Protein AF-A0A3G9IGL2-F1 (afdb_monomer_lite)

Secondary structure (DSSP, 8-state):
--HHHHHHHHHHHHHHHHHHTSPPPTT--HHHHHHHHHHHHHHHHHHHHH-PPPS----HHHHHHHHHHHHHHHHHHHHHHHTTT-S-HHHHHHHHHHHHHHHHHHHHHHHHHHHHHHHHHHH-

pLDDT: mean 89.74, std 9.44, range [52.22, 97.81]

Sequence (124 aa):
MDPTREIVALTAALRALEAAIAPPRPGSSLGNWRWSVRQRLGGVREAVVNGAPAGSSDTPSAHTALRERGALLTRASDLADGVLDRADIEDVRTDLRRLMADASRYVRLLQDVAAESRAATAAG

Organism: NCBI:txid1804624

Structure (mmCIF, N/CA/C/O backbone):
data_AF-A0A3G9IGL2-F1
#
_entry.id   AF-A0A3G9IGL2-F1
#
loop_
_atom_site.group_PDB
_atom_site.id
_atom_site.type_symbol
_atom_site.label_atom_id
_atom_site.label_alt_id
_atom_site.label_comp_id
_atom_site.label_asym_id
_atom_site.label_entity_id
_atom_site.label_seq_id
_atom_site.pdbx_PDB_ins_code
_atom_site.Cartn_x
_atom_site.Cartn_y
_atom_site.Cartn_z
_atom_site.occupancy
_atom_site.B_iso_or_equiv
_atom_site.auth_seq_id
_atom_site.auth_comp_id
_atom_site.auth_asym_id
_atom_site.auth_atom_id
_atom_site.pdbx_PDB_model_num
ATOM 1 N N . MET A 1 1 ? 4.501 5.197 -20.258 1.00 60.12 1 MET A N 1
ATOM 2 C CA . MET A 1 1 ? 4.353 5.713 -18.880 1.00 60.12 1 MET A CA 1
ATOM 3 C C . MET A 1 1 ? 5.755 5.890 -18.305 1.00 60.12 1 MET A C 1
ATOM 5 O O . MET A 1 1 ? 6.640 5.179 -18.766 1.00 60.12 1 MET A O 1
ATOM 9 N N . ASP A 1 2 ? 5.993 6.873 -17.431 1.00 71.94 2 ASP A N 1
ATOM 10 C CA . ASP A 1 2 ? 7.333 7.162 -16.884 1.00 71.94 2 ASP A CA 1
ATOM 11 C C . ASP A 1 2 ? 7.528 6.425 -15.542 1.00 71.94 2 ASP A C 1
ATOM 13 O O . ASP A 1 2 ? 6.882 6.810 -14.560 1.00 71.94 2 ASP A O 1
ATOM 17 N N . PRO A 1 3 ? 8.425 5.419 -15.464 1.00 74.88 3 PRO A N 1
ATOM 18 C CA . PRO A 1 3 ? 8.654 4.642 -14.242 1.00 74.88 3 PRO A CA 1
ATOM 19 C C . PRO A 1 3 ? 9.120 5.513 -13.066 1.00 74.88 3 PRO A C 1
ATOM 21 O O . PRO A 1 3 ? 8.874 5.190 -11.904 1.00 74.88 3 PRO A O 1
ATOM 24 N N . THR A 1 4 ? 9.733 6.667 -13.340 1.00 82.38 4 THR A N 1
ATOM 25 C CA . THR A 1 4 ? 10.148 7.626 -12.309 1.00 82.38 4 THR A CA 1
ATOM 26 C C . THR A 1 4 ? 8.940 8.208 -11.578 1.00 82.38 4 THR A C 1
ATOM 28 O O . THR A 1 4 ? 8.931 8.291 -10.349 1.00 82.38 4 THR A O 1
ATOM 31 N N . ARG A 1 5 ? 7.884 8.572 -12.318 1.00 86.00 5 ARG A N 1
ATOM 32 C CA . ARG A 1 5 ? 6.647 9.125 -11.748 1.00 86.00 5 ARG A CA 1
ATOM 33 C C . ARG A 1 5 ? 5.937 8.108 -10.855 1.00 86.00 5 ARG A C 1
ATOM 35 O O . ARG A 1 5 ? 5.418 8.472 -9.801 1.00 86.00 5 ARG A O 1
ATOM 42 N N . GLU A 1 6 ? 5.935 6.848 -11.266 1.00 86.12 6 GLU A N 1
ATOM 43 C CA . GLU A 1 6 ? 5.312 5.738 -10.542 1.00 86.12 6 GLU A CA 1
ATOM 44 C C . GLU A 1 6 ? 6.027 5.449 -9.218 1.00 86.12 6 GLU A C 1
ATOM 46 O O . GLU A 1 6 ? 5.390 5.378 -8.164 1.00 86.12 6 GLU A O 1
ATOM 51 N N . ILE A 1 7 ? 7.362 5.384 -9.249 1.00 91.12 7 ILE A N 1
ATOM 52 C CA . ILE A 1 7 ? 8.201 5.223 -8.055 1.00 91.12 7 ILE A CA 1
ATOM 53 C C . ILE A 1 7 ? 7.966 6.369 -7.064 1.00 91.12 7 ILE A C 1
ATOM 55 O O . ILE A 1 7 ? 7.813 6.128 -5.862 1.00 91.12 7 ILE A O 1
ATOM 59 N N . VAL A 1 8 ? 7.908 7.614 -7.549 1.00 93.50 8 VAL A N 1
ATOM 60 C CA . VAL A 1 8 ? 7.647 8.792 -6.707 1.00 93.50 8 VAL A CA 1
ATOM 61 C C . VAL A 1 8 ? 6.267 8.702 -6.053 1.00 93.50 8 VAL A C 1
ATOM 63 O O . VAL A 1 8 ? 6.154 8.917 -4.844 1.00 93.50 8 VAL A O 1
ATOM 66 N N . ALA A 1 9 ? 5.233 8.341 -6.817 1.00 93.38 9 ALA A N 1
ATOM 67 C CA . ALA A 1 9 ? 3.871 8.215 -6.306 1.00 93.38 9 ALA A CA 1
ATOM 68 C C . ALA A 1 9 ? 3.756 7.128 -5.226 1.00 93.38 9 ALA A C 1
ATOM 70 O O . ALA A 1 9 ? 3.217 7.387 -4.148 1.00 93.38 9 ALA A O 1
ATOM 71 N N . LEU A 1 10 ? 4.316 5.938 -5.468 1.00 94.75 10 LEU A N 1
ATOM 72 C CA . LEU A 1 10 ? 4.290 4.849 -4.491 1.00 94.75 10 LEU A CA 1
ATOM 73 C C . LEU A 1 10 ? 5.096 5.198 -3.236 1.00 94.75 10 LEU A C 1
ATOM 75 O O . LEU A 1 10 ? 4.620 4.993 -2.122 1.00 94.75 10 LEU A O 1
ATOM 79 N N . THR A 1 11 ? 6.271 5.808 -3.390 1.00 95.94 11 THR A N 1
ATOM 80 C CA . THR A 1 11 ? 7.086 6.256 -2.250 1.00 95.94 11 THR A CA 1
ATOM 81 C C . THR A 1 11 ? 6.339 7.284 -1.394 1.00 95.94 11 THR A C 1
ATOM 83 O O . THR A 1 11 ? 6.361 7.204 -0.164 1.00 95.94 11 THR A O 1
ATOM 86 N N . ALA A 1 12 ? 5.636 8.233 -2.019 1.00 96.56 12 ALA A N 1
ATOM 87 C CA . ALA A 1 12 ? 4.819 9.210 -1.305 1.00 96.56 12 ALA A CA 1
ATOM 88 C C . ALA A 1 12 ? 3.647 8.545 -0.562 1.00 96.56 12 ALA A C 1
ATOM 90 O O . ALA A 1 12 ? 3.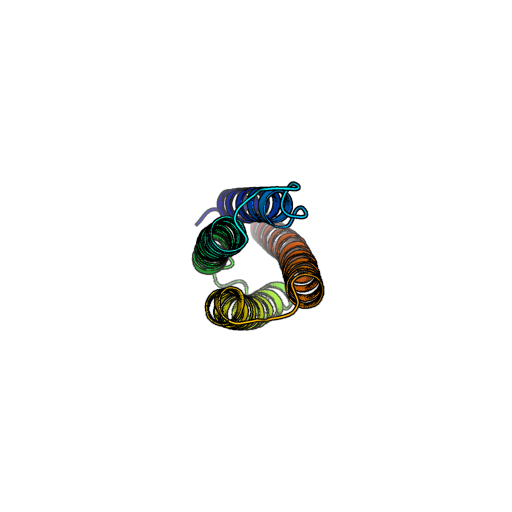39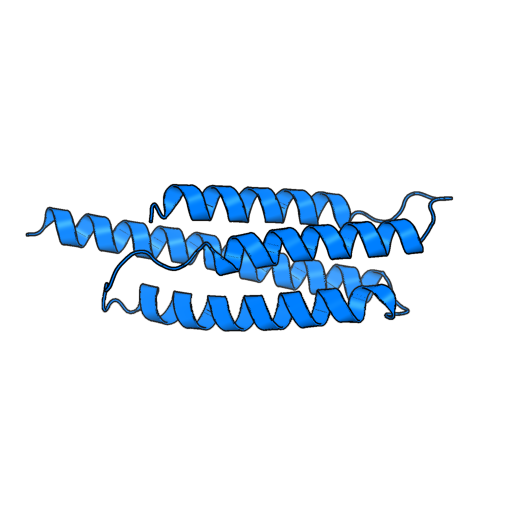8 8.864 0.604 1.00 96.56 12 ALA A O 1
ATOM 91 N N . ALA A 1 13 ? 2.967 7.587 -1.198 1.00 97.00 13 ALA A N 1
ATOM 92 C CA . ALA A 1 13 ? 1.885 6.830 -0.575 1.00 97.00 13 ALA A CA 1
ATOM 93 C C . ALA A 1 13 ? 2.371 6.008 0.632 1.00 97.00 13 ALA A C 1
ATOM 95 O O . ALA A 1 13 ? 1.712 6.002 1.672 1.00 97.00 13 ALA A O 1
ATOM 96 N N . LEU A 1 14 ? 3.551 5.383 0.538 1.00 97.25 14 LEU A N 1
ATOM 97 C CA . LEU A 1 14 ? 4.152 4.625 1.639 1.00 97.25 14 LEU A CA 1
ATOM 98 C C . LEU A 1 14 ? 4.508 5.511 2.832 1.00 97.25 14 LEU A C 1
ATOM 100 O O . LEU A 1 14 ? 4.184 5.152 3.960 1.00 97.25 14 LEU A O 1
ATOM 104 N N . ARG A 1 15 ? 5.085 6.697 2.601 1.00 97.19 15 ARG A N 1
ATOM 105 C CA . ARG A 1 15 ? 5.340 7.678 3.675 1.00 97.19 15 ARG A CA 1
ATOM 106 C C . ARG A 1 15 ? 4.048 8.148 4.342 1.00 97.19 15 ARG A C 1
ATOM 108 O O . ARG A 1 15 ? 3.992 8.322 5.556 1.00 97.19 15 ARG A O 1
ATOM 115 N N . ALA A 1 16 ? 2.991 8.347 3.557 1.00 97.00 16 ALA A N 1
ATOM 116 C CA . ALA A 1 16 ? 1.694 8.735 4.096 1.00 97.00 16 ALA A CA 1
ATOM 117 C C . ALA A 1 16 ? 1.049 7.610 4.927 1.00 97.00 16 ALA A C 1
ATOM 119 O O . ALA A 1 16 ? 0.422 7.894 5.949 1.00 97.00 16 ALA A O 1
ATOM 120 N N . LEU A 1 17 ? 1.214 6.348 4.512 1.00 97.25 17 LEU A N 1
ATOM 121 C CA . LEU A 1 17 ? 0.785 5.187 5.289 1.00 97.25 17 LEU A CA 1
ATOM 122 C C . LEU A 1 17 ? 1.601 5.052 6.580 1.00 97.25 17 LEU A C 1
ATOM 124 O O . LEU A 1 17 ? 1.007 4.892 7.640 1.00 97.25 17 LEU A O 1
ATOM 128 N N . GLU A 1 18 ? 2.924 5.203 6.516 1.00 96.69 18 GLU A N 1
ATOM 129 C CA . GLU A 1 18 ? 3.815 5.184 7.684 1.00 96.69 18 GLU A CA 1
ATOM 130 C C . GLU A 1 18 ? 3.351 6.156 8.775 1.00 96.69 18 GLU A C 1
ATOM 132 O O . GLU A 1 18 ? 3.196 5.781 9.938 1.00 96.69 18 GLU A O 1
ATOM 137 N N . ALA A 1 19 ? 3.043 7.394 8.382 1.00 94.56 19 ALA A N 1
ATOM 138 C CA . ALA A 1 19 ? 2.533 8.407 9.297 1.00 94.56 19 ALA A CA 1
ATOM 139 C C . ALA A 1 19 ? 1.170 8.024 9.904 1.00 94.56 19 ALA A C 1
ATOM 141 O O . ALA A 1 19 ? 0.902 8.332 11.066 1.00 94.56 19 ALA A O 1
ATOM 142 N N . ALA A 1 20 ? 0.306 7.346 9.142 1.00 94.25 20 ALA A N 1
ATOM 143 C CA . ALA A 1 20 ? -1.019 6.938 9.603 1.00 94.25 20 ALA A CA 1
ATOM 144 C C . ALA A 1 20 ? -0.993 5.727 10.548 1.00 94.25 20 ALA A C 1
ATOM 146 O O . ALA A 1 20 ? -1.857 5.629 11.416 1.00 94.25 20 ALA A O 1
ATOM 147 N N . ILE A 1 21 ? -0.010 4.828 10.423 1.00 94.88 21 ILE A N 1
ATOM 148 C CA . ILE A 1 21 ? 0.109 3.640 11.292 1.00 94.88 21 ILE A CA 1
ATOM 149 C C . ILE A 1 21 ? 0.805 3.918 12.629 1.00 94.88 21 ILE A C 1
ATOM 151 O O . ILE A 1 21 ? 1.008 2.998 13.434 1.00 94.88 21 ILE A O 1
ATOM 155 N N . ALA A 1 22 ? 1.185 5.172 12.886 1.00 91.75 22 ALA A N 1
ATOM 156 C CA . ALA A 1 22 ? 1.583 5.605 14.216 1.00 91.75 22 ALA A CA 1
ATOM 157 C C . ALA A 1 22 ? 0.482 5.239 15.235 1.00 91.75 22 ALA A C 1
ATOM 159 O O . ALA A 1 22 ? -0.701 5.241 14.877 1.00 91.75 22 ALA A O 1
ATOM 160 N N . PRO A 1 23 ? 0.842 4.895 16.488 1.00 85.19 23 PRO A N 1
ATOM 161 C CA . PRO A 1 23 ? -0.156 4.569 17.498 1.00 85.19 23 PRO A CA 1
ATOM 162 C C . PRO A 1 23 ? -1.155 5.727 17.650 1.00 85.19 23 PRO A C 1
ATOM 164 O O . PRO A 1 23 ? -0.727 6.890 17.645 1.00 85.19 23 PRO A O 1
ATOM 167 N N . PRO A 1 24 ? -2.463 5.450 17.805 1.00 85.38 24 PRO A N 1
ATOM 168 C CA . PRO A 1 24 ? -3.427 6.497 18.105 1.00 85.38 24 PRO A CA 1
ATOM 169 C C . PRO A 1 24 ? -3.021 7.215 19.396 1.00 85.38 24 PRO A C 1
ATOM 171 O O . PRO A 1 24 ? -2.616 6.590 20.378 1.00 85.38 24 PRO A O 1
ATOM 174 N N . ARG A 1 25 ? -3.112 8.550 19.398 1.00 85.12 25 ARG A N 1
ATOM 175 C CA . ARG A 1 25 ? -2.808 9.346 20.594 1.00 85.12 25 ARG A CA 1
ATOM 176 C C . ARG A 1 25 ? -3.791 8.991 21.717 1.00 85.12 25 ARG A C 1
ATOM 178 O O . ARG A 1 25 ? -4.961 8.725 21.416 1.00 85.12 25 ARG A O 1
ATOM 185 N N . PRO A 1 26 ? -3.375 9.049 22.993 1.00 85.38 26 PRO A N 1
ATOM 186 C CA . PRO A 1 26 ? -4.303 8.913 24.111 1.00 85.38 26 PRO A CA 1
ATOM 187 C C . PRO A 1 26 ? -5.501 9.859 23.949 1.00 85.38 26 PRO A C 1
ATOM 189 O O . PRO A 1 26 ? -5.327 11.030 23.614 1.00 85.38 26 PRO A O 1
ATOM 192 N N . GLY A 1 27 ? -6.717 9.337 24.125 1.00 83.38 27 GLY A N 1
ATOM 193 C CA . GLY A 1 27 ? -7.961 10.101 23.963 1.00 83.38 27 GLY A CA 1
ATOM 194 C C . GLY A 1 27 ? -8.456 10.282 22.520 1.00 83.38 27 GLY A C 1
ATOM 195 O O . GLY A 1 27 ? -9.513 10.874 22.321 1.00 83.38 27 GLY A O 1
ATOM 196 N N . SER A 1 28 ? -7.747 9.773 21.506 1.00 85.31 28 SER A N 1
ATOM 197 C CA . SER A 1 28 ? -8.242 9.782 20.121 1.00 85.31 28 SER A CA 1
ATOM 198 C C . SER A 1 28 ? -9.174 8.600 19.827 1.00 85.31 28 SER A C 1
ATOM 200 O O . SER A 1 28 ? -9.000 7.503 20.355 1.00 85.31 28 SER A O 1
ATOM 202 N N . SER A 1 29 ? -10.177 8.822 18.968 1.00 89.69 29 SER A N 1
ATOM 203 C CA . SER A 1 29 ? -11.100 7.763 18.542 1.00 89.69 29 SER A CA 1
ATOM 204 C C . SER A 1 29 ? -10.376 6.721 17.691 1.00 89.69 29 SER A C 1
ATOM 206 O O . SER A 1 29 ? -9.819 7.039 16.635 1.00 89.69 29 SER A O 1
ATOM 208 N N . LEU A 1 30 ? -10.458 5.458 18.110 1.00 90.62 30 LEU A N 1
ATOM 209 C CA . LEU A 1 30 ? -9.914 4.331 17.358 1.00 90.62 30 LEU A CA 1
ATOM 210 C C . LEU A 1 30 ? -10.550 4.200 15.964 1.00 90.62 30 LEU A C 1
ATOM 212 O O . LEU A 1 30 ? -9.867 3.855 15.002 1.00 90.62 30 LEU A O 1
ATOM 216 N N . GLY A 1 31 ? -11.836 4.538 15.831 1.00 92.62 31 GLY A N 1
ATOM 217 C CA . GLY A 1 31 ? -12.525 4.553 14.538 1.00 92.62 31 GLY A CA 1
ATOM 218 C C . GLY A 1 31 ? -11.897 5.543 13.553 1.00 92.62 31 GLY A C 1
ATOM 219 O O . GLY A 1 31 ? -11.686 5.203 12.390 1.00 92.62 31 GLY A O 1
ATOM 220 N N . ASN A 1 32 ? -11.496 6.727 14.030 1.00 92.50 32 ASN A N 1
ATOM 221 C CA . ASN A 1 32 ? -10.827 7.729 13.193 1.00 92.50 32 ASN A CA 1
ATOM 222 C C . ASN A 1 32 ? -9.449 7.244 12.727 1.00 92.50 32 ASN A C 1
ATOM 224 O O . ASN A 1 32 ? -9.072 7.466 11.576 1.00 92.50 32 ASN A O 1
ATOM 228 N N . TRP A 1 33 ? -8.707 6.560 13.605 1.00 94.25 33 TRP A N 1
ATOM 229 C CA . TRP A 1 33 ? -7.426 5.950 13.247 1.00 94.25 33 TRP A CA 1
ATOM 230 C C . TRP A 1 33 ? -7.601 4.878 12.163 1.00 94.25 33 TRP A C 1
ATOM 232 O O . TRP A 1 33 ? -6.956 4.961 11.117 1.00 94.25 33 TRP A O 1
ATOM 242 N N . ARG A 1 34 ? -8.536 3.936 12.353 1.00 95.56 34 ARG A N 1
ATOM 243 C CA . ARG A 1 34 ? -8.823 2.868 11.376 1.00 95.56 34 ARG A CA 1
ATOM 244 C C . ARG A 1 34 ? -9.248 3.429 10.019 1.00 95.56 34 ARG A C 1
ATOM 246 O O . ARG A 1 34 ? -8.767 2.975 8.982 1.00 95.56 34 ARG A O 1
ATOM 253 N N . TRP A 1 35 ? -10.096 4.457 10.020 1.00 94.94 35 TRP A N 1
ATOM 254 C CA . TRP A 1 35 ? -10.511 5.134 8.795 1.00 94.94 35 TRP A CA 1
ATOM 255 C C . TRP A 1 35 ? -9.338 5.805 8.071 1.00 94.94 35 TRP A C 1
ATOM 257 O O . TRP A 1 35 ? -9.181 5.632 6.864 1.00 94.94 35 TRP A O 1
ATOM 267 N N . SER A 1 36 ? -8.477 6.517 8.804 1.00 95.44 36 SER A N 1
ATOM 268 C CA . SER A 1 36 ? -7.269 7.137 8.245 1.00 95.44 36 SER A CA 1
ATOM 269 C C . SER A 1 36 ? -6.360 6.098 7.580 1.00 95.44 36 SER A C 1
ATOM 271 O O . SER A 1 36 ? -5.946 6.280 6.434 1.00 95.44 36 SER A O 1
ATOM 273 N N . VAL A 1 37 ? -6.113 4.967 8.250 1.00 96.62 37 VAL A N 1
ATOM 274 C CA . VAL A 1 37 ? -5.331 3.854 7.690 1.00 96.62 37 VAL A CA 1
ATOM 275 C C . VAL A 1 37 ? -5.975 3.304 6.413 1.00 96.62 37 VAL A C 1
ATOM 277 O O . VAL A 1 37 ? -5.279 3.158 5.408 1.00 96.62 37 VAL A O 1
ATOM 280 N N . ARG A 1 38 ? -7.298 3.070 6.402 1.00 97.00 38 ARG A N 1
ATOM 281 C CA . ARG A 1 38 ? -8.028 2.600 5.207 1.00 97.00 38 ARG A CA 1
ATOM 282 C C . ARG A 1 38 ? -7.860 3.552 4.020 1.00 97.00 38 ARG A C 1
ATOM 284 O O . ARG A 1 38 ? -7.599 3.103 2.907 1.00 97.00 38 ARG A O 1
ATOM 291 N N . GLN A 1 39 ? -7.948 4.862 4.249 1.00 96.75 39 GLN A N 1
ATOM 292 C CA . GLN A 1 39 ? -7.740 5.869 3.201 1.00 96.75 39 GLN A CA 1
ATOM 293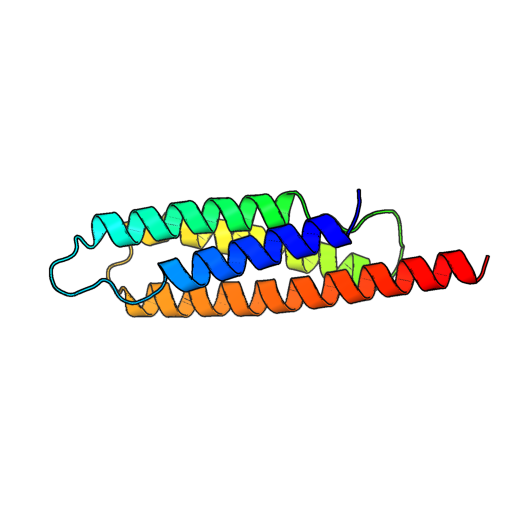 C C . GLN A 1 39 ? -6.310 5.828 2.640 1.00 96.75 39 GLN A C 1
ATOM 295 O O . GLN A 1 39 ? -6.112 5.892 1.426 1.00 96.75 39 GLN A O 1
ATOM 300 N N . ARG A 1 40 ? -5.296 5.662 3.501 1.00 97.62 40 ARG A N 1
ATOM 301 C CA . ARG A 1 40 ? -3.899 5.540 3.048 1.00 97.62 40 ARG A CA 1
ATOM 302 C C . ARG A 1 40 ? -3.631 4.246 2.288 1.00 97.62 40 ARG A C 1
ATOM 304 O O . ARG A 1 40 ? -2.904 4.287 1.300 1.00 97.62 40 ARG A O 1
ATOM 311 N N . LEU A 1 41 ? -4.251 3.133 2.680 1.00 97.38 41 LEU A N 1
ATOM 312 C CA . LEU A 1 41 ? -4.209 1.889 1.905 1.00 97.38 41 LEU A CA 1
ATOM 313 C C . LEU A 1 41 ? -4.810 2.061 0.505 1.00 97.38 41 LEU A C 1
ATOM 315 O O . LEU A 1 41 ? -4.242 1.547 -0.457 1.00 97.38 41 LEU A O 1
ATOM 319 N N . GLY A 1 42 ? -5.893 2.835 0.372 1.00 96.00 42 GLY A N 1
ATOM 320 C CA . GLY A 1 42 ? -6.450 3.217 -0.929 1.00 96.00 42 GLY A CA 1
ATOM 321 C C . GLY A 1 42 ? -5.427 3.933 -1.816 1.00 96.00 42 GLY A C 1
ATOM 322 O O . GLY A 1 42 ? -5.230 3.538 -2.963 1.00 96.00 42 GLY A O 1
ATOM 323 N N . GLY A 1 43 ? -4.704 4.910 -1.259 1.00 95.69 43 GLY A N 1
ATOM 324 C CA . GLY A 1 43 ? -3.636 5.618 -1.976 1.00 95.69 43 GLY A CA 1
ATOM 325 C C . GLY A 1 43 ? -2.449 4.724 -2.359 1.00 95.69 43 GLY A C 1
ATOM 326 O O . GLY A 1 43 ? -1.914 4.849 -3.459 1.00 95.69 43 GLY A O 1
ATOM 327 N N . VAL A 1 44 ? -2.055 3.779 -1.495 1.00 96.56 44 VAL A N 1
ATOM 328 C CA . VAL A 1 44 ? -1.029 2.774 -1.837 1.00 96.56 44 VAL A CA 1
ATOM 329 C C . VAL A 1 44 ? -1.513 1.886 -2.981 1.00 96.56 44 VAL A C 1
ATOM 331 O O . VAL A 1 44 ? -0.786 1.702 -3.954 1.00 96.56 44 VAL A O 1
ATOM 334 N N . ARG A 1 45 ? -2.748 1.373 -2.908 1.00 96.06 45 ARG A N 1
ATOM 335 C CA . ARG A 1 45 ? -3.338 0.550 -3.971 1.00 96.06 45 ARG A CA 1
ATOM 336 C C . ARG A 1 45 ? -3.367 1.300 -5.300 1.00 96.06 45 ARG A C 1
ATOM 338 O O . ARG A 1 45 ? -2.957 0.733 -6.305 1.00 96.06 45 ARG A O 1
ATOM 345 N N . GLU A 1 46 ? -3.810 2.552 -5.313 1.00 94.56 46 GLU A N 1
ATOM 346 C CA . GLU A 1 46 ? -3.833 3.382 -6.522 1.00 94.56 46 GLU A CA 1
ATOM 347 C C . GLU A 1 46 ? -2.431 3.552 -7.125 1.00 94.56 46 GLU A C 1
ATOM 349 O O . GLU A 1 46 ? -2.239 3.336 -8.322 1.00 94.56 46 GLU A O 1
ATOM 354 N N . ALA A 1 47 ? -1.427 3.851 -6.296 1.00 93.88 47 ALA A N 1
ATOM 355 C CA . ALA A 1 47 ? -0.046 3.973 -6.753 1.00 93.88 47 ALA A CA 1
ATOM 356 C C . ALA A 1 47 ? 0.505 2.654 -7.328 1.00 93.88 47 ALA A C 1
ATOM 358 O O . ALA A 1 47 ? 1.171 2.672 -8.359 1.00 93.88 47 ALA A O 1
ATOM 359 N N . VAL A 1 48 ? 0.190 1.504 -6.718 1.00 93.25 48 VAL A N 1
ATOM 360 C CA . VAL A 1 48 ? 0.581 0.176 -7.232 1.00 93.25 48 VAL A CA 1
ATOM 361 C C . VAL A 1 48 ? -0.160 -0.168 -8.531 1.00 93.25 48 VAL A C 1
ATOM 363 O O . VAL A 1 48 ? 0.430 -0.742 -9.449 1.00 93.25 48 VAL A O 1
ATOM 366 N N . VAL A 1 49 ? -1.446 0.185 -8.646 1.00 91.31 49 VAL A N 1
ATOM 367 C CA . VAL A 1 49 ? -2.222 -0.024 -9.878 1.00 91.31 49 VAL A CA 1
ATOM 368 C C . VAL A 1 49 ? -1.599 0.754 -11.033 1.00 91.31 49 VAL A C 1
ATOM 370 O O . VAL A 1 49 ? -1.401 0.180 -12.104 1.00 91.31 49 VAL A O 1
ATOM 373 N N . ASN A 1 50 ? -1.258 2.017 -10.794 1.00 87.00 50 ASN A N 1
ATOM 374 C CA . ASN A 1 50 ? -0.695 2.903 -11.806 1.00 87.00 50 ASN A CA 1
ATOM 375 C C . ASN A 1 50 ? 0.792 2.629 -12.081 1.00 87.00 50 ASN A C 1
ATOM 377 O O . ASN A 1 50 ? 1.268 2.958 -13.159 1.00 87.00 50 ASN A O 1
ATOM 381 N N . GLY A 1 51 ? 1.510 2.005 -11.142 1.00 76.50 51 GLY A N 1
ATOM 382 C CA . GLY A 1 51 ? 2.936 1.686 -11.236 1.00 76.50 51 GLY A CA 1
ATOM 383 C C . GLY A 1 51 ? 3.284 0.463 -12.084 1.00 76.50 51 GLY A C 1
ATOM 384 O O . GLY A 1 51 ? 4.044 -0.392 -11.627 1.00 76.50 51 GLY A O 1
ATOM 385 N N . ALA A 1 52 ? 2.649 0.301 -13.247 1.00 66.75 52 ALA A N 1
ATOM 386 C CA . ALA A 1 52 ? 2.902 -0.839 -14.121 1.00 66.75 52 ALA A CA 1
ATOM 387 C C . ALA A 1 52 ? 4.265 -0.690 -14.823 1.00 66.75 52 ALA A C 1
ATOM 389 O O . ALA A 1 52 ? 4.503 0.355 -15.425 1.00 66.75 52 ALA A O 1
ATOM 390 N N . PRO A 1 53 ? 5.125 -1.732 -14.833 1.00 64.12 53 PRO A N 1
ATOM 391 C CA . PRO A 1 53 ? 6.417 -1.655 -15.504 1.00 64.12 53 PRO A CA 1
ATOM 392 C C . PRO A 1 53 ? 6.216 -1.233 -16.962 1.00 64.12 53 PRO A C 1
ATOM 394 O O . PRO A 1 53 ? 5.483 -1.867 -17.726 1.00 64.12 53 PRO A O 1
ATOM 397 N N . ALA A 1 54 ? 6.809 -0.097 -17.318 1.00 56.94 54 ALA A N 1
ATOM 398 C CA . ALA A 1 54 ? 6.681 0.473 -18.643 1.00 56.94 54 ALA A CA 1
ATOM 399 C C . ALA A 1 54 ? 7.321 -0.455 -19.684 1.00 56.94 54 ALA A C 1
ATOM 401 O O . ALA A 1 54 ? 8.532 -0.655 -19.681 1.00 56.94 54 ALA A O 1
ATOM 402 N N . GLY A 1 55 ? 6.509 -0.925 -20.629 1.00 55.78 55 GLY A N 1
ATOM 403 C CA . GLY A 1 55 ? 6.988 -1.513 -21.876 1.00 55.78 55 GLY A CA 1
ATOM 404 C C . GLY A 1 55 ? 7.272 -3.009 -21.806 1.00 55.78 55 GLY A C 1
ATOM 405 O O . GLY A 1 55 ? 7.538 -3.585 -20.759 1.00 55.78 55 GLY A O 1
ATOM 406 N N . SER A 1 56 ? 7.182 -3.628 -22.977 1.00 52.22 56 SER A N 1
ATOM 407 C CA . SER A 1 56 ? 7.376 -5.042 -23.296 1.00 52.22 56 SER A CA 1
ATOM 408 C C . SER A 1 56 ? 8.813 -5.538 -23.079 1.00 52.22 56 SER A C 1
ATOM 410 O O . SER A 1 56 ? 9.383 -6.176 -23.965 1.00 52.22 56 SER A O 1
ATOM 412 N N . SER A 1 57 ? 9.455 -5.194 -21.961 1.00 59.03 57 SER A N 1
ATOM 413 C CA . SER A 1 57 ? 10.773 -5.730 -21.650 1.00 59.03 57 SER A CA 1
ATOM 414 C C . SER A 1 57 ? 10.584 -7.170 -21.183 1.00 59.03 57 SER A C 1
ATOM 416 O O . SER A 1 57 ? 10.093 -7.408 -20.079 1.00 59.03 57 SER A O 1
ATOM 418 N N . ASP A 1 58 ? 10.977 -8.129 -22.013 1.00 74.56 58 ASP A N 1
ATOM 419 C CA . ASP A 1 58 ? 10.929 -9.567 -21.716 1.00 74.56 58 ASP A CA 1
ATOM 420 C C . ASP A 1 58 ? 12.032 -9.976 -20.711 1.00 74.56 58 ASP A C 1
ATOM 422 O O . ASP A 1 58 ? 12.675 -11.018 -20.820 1.00 74.56 58 ASP A O 1
ATOM 426 N N . THR A 1 59 ? 12.310 -9.112 -19.728 1.00 81.81 59 THR A N 1
ATOM 427 C CA . THR A 1 59 ? 13.375 -9.306 -18.746 1.00 81.81 59 THR A CA 1
ATOM 428 C C . THR A 1 59 ? 12.851 -10.046 -17.514 1.00 81.81 59 THR A C 1
ATOM 430 O O . THR A 1 59 ? 11.674 -9.912 -17.148 1.00 81.81 59 THR A O 1
ATOM 433 N N . PRO A 1 60 ? 13.700 -10.822 -16.818 1.00 85.00 60 PRO A N 1
ATOM 434 C CA . PRO A 1 60 ? 13.312 -11.499 -15.579 1.00 85.00 60 PRO A CA 1
ATOM 435 C C . PRO A 1 60 ? 12.770 -10.546 -14.497 1.00 85.00 60 PRO A C 1
ATOM 437 O O . PRO A 1 60 ? 11.835 -10.895 -13.766 1.00 85.00 60 PRO A O 1
ATOM 440 N N . SER A 1 61 ? 13.312 -9.328 -14.416 1.00 87.19 61 SER A N 1
ATOM 441 C CA . SER A 1 61 ? 12.900 -8.312 -13.441 1.00 87.19 61 SER A CA 1
ATOM 442 C C . SER A 1 61 ? 11.483 -7.803 -13.710 1.00 87.19 61 SER A C 1
ATOM 444 O O . SER A 1 61 ? 10.691 -7.677 -12.776 1.00 87.19 61 SER A O 1
ATOM 446 N N . ALA A 1 62 ? 11.104 -7.611 -14.979 1.00 86.31 62 ALA A N 1
ATOM 447 C CA . ALA A 1 62 ? 9.749 -7.195 -15.347 1.00 86.31 62 ALA A CA 1
ATOM 448 C C . ALA A 1 62 ? 8.697 -8.269 -15.015 1.00 86.31 62 ALA A C 1
ATOM 450 O O . ALA A 1 62 ? 7.633 -7.964 -14.466 1.00 86.31 62 ALA A O 1
ATOM 451 N N . HIS A 1 63 ? 9.018 -9.543 -15.255 1.00 88.25 63 HIS A N 1
ATOM 452 C CA . HIS A 1 63 ? 8.165 -10.672 -14.870 1.00 88.25 63 HIS A CA 1
ATOM 453 C C . HIS A 1 63 ? 7.979 -10.762 -13.351 1.00 88.25 63 HIS A C 1
ATOM 455 O O . HIS A 1 63 ? 6.866 -10.972 -12.857 1.00 88.25 63 HIS A O 1
ATOM 461 N N . THR A 1 64 ? 9.064 -10.572 -12.601 1.00 91.50 64 THR A N 1
ATOM 462 C CA . THR A 1 64 ? 9.021 -10.551 -11.135 1.00 91.50 64 THR A CA 1
ATOM 463 C C . THR A 1 64 ? 8.172 -9.381 -10.639 1.00 91.50 64 THR A C 1
ATOM 465 O O . THR A 1 64 ? 7.313 -9.578 -9.778 1.00 91.50 64 THR A O 1
ATOM 468 N N . ALA A 1 65 ? 8.312 -8.196 -11.243 1.00 90.12 65 ALA A N 1
ATOM 469 C CA . ALA A 1 65 ? 7.542 -7.009 -10.881 1.00 90.12 65 ALA A CA 1
ATOM 470 C C . ALA A 1 65 ? 6.034 -7.226 -11.071 1.00 90.12 65 ALA A C 1
ATOM 472 O O . ALA A 1 65 ? 5.245 -6.906 -10.184 1.00 90.12 65 ALA A O 1
ATOM 473 N N . LEU A 1 66 ? 5.613 -7.846 -12.177 1.00 89.75 66 LEU A N 1
ATOM 474 C CA . LEU A 1 66 ? 4.200 -8.165 -12.413 1.00 89.75 66 LEU A CA 1
ATOM 475 C C . LEU A 1 66 ? 3.620 -9.097 -11.339 1.00 89.75 66 LEU A C 1
ATOM 477 O O . LEU A 1 66 ? 2.499 -8.878 -10.866 1.00 89.75 66 LEU A O 1
ATOM 481 N N . ARG A 1 67 ? 4.384 -10.113 -10.921 1.00 92.25 67 ARG A N 1
ATOM 482 C CA . ARG A 1 67 ? 3.968 -11.034 -9.853 1.00 92.25 67 ARG A CA 1
ATOM 483 C C . ARG A 1 67 ? 3.888 -10.337 -8.498 1.00 92.25 67 ARG A C 1
ATOM 485 O O . ARG A 1 67 ? 2.885 -10.495 -7.800 1.00 92.25 67 ARG A O 1
ATOM 492 N N . GLU A 1 68 ? 4.909 -9.562 -8.134 1.00 93.50 68 GLU A N 1
ATOM 493 C CA . GLU A 1 68 ? 4.925 -8.808 -6.874 1.00 93.50 68 GLU A CA 1
ATOM 494 C C . GLU A 1 68 ? 3.788 -7.784 -6.815 1.00 93.50 68 GLU A C 1
ATOM 496 O O . GLU A 1 68 ? 3.105 -7.684 -5.796 1.00 93.50 68 GLU A O 1
ATOM 501 N N . ARG A 1 69 ? 3.501 -7.100 -7.929 1.00 94.19 69 ARG A N 1
ATOM 502 C CA . ARG A 1 69 ? 2.368 -6.177 -8.047 1.00 94.19 69 ARG A CA 1
ATOM 503 C C . ARG A 1 69 ? 1.044 -6.861 -7.712 1.00 94.19 69 ARG A C 1
ATOM 505 O O . ARG A 1 69 ? 0.260 -6.318 -6.939 1.00 94.19 69 ARG A O 1
ATOM 512 N N . GLY A 1 70 ? 0.790 -8.046 -8.269 1.00 95.00 70 GLY A N 1
ATOM 513 C CA . GLY A 1 70 ? -0.422 -8.816 -7.972 1.00 95.00 70 GLY A CA 1
ATOM 514 C C . GLY A 1 70 ? -0.548 -9.147 -6.483 1.00 95.00 70 GLY A C 1
ATOM 515 O O . GLY A 1 70 ? -1.579 -8.868 -5.874 1.00 95.00 70 GLY A O 1
ATOM 516 N N . ALA A 1 71 ? 0.528 -9.657 -5.878 1.00 95.81 71 ALA A N 1
ATOM 517 C CA . ALA A 1 71 ? 0.555 -9.989 -4.454 1.00 95.81 71 ALA A CA 1
ATOM 518 C C . ALA A 1 71 ? 0.322 -8.761 -3.553 1.00 95.81 71 ALA A C 1
ATOM 520 O O . ALA A 1 71 ? -0.425 -8.842 -2.576 1.00 95.81 71 ALA A O 1
ATOM 521 N N . LEU A 1 72 ? 0.919 -7.614 -3.898 1.00 96.81 72 LEU A N 1
ATOM 522 C CA . LEU A 1 72 ? 0.722 -6.354 -3.181 1.00 96.81 72 LEU A CA 1
ATOM 523 C C . LEU A 1 72 ? -0.719 -5.857 -3.271 1.00 96.81 72 LEU A C 1
ATOM 525 O O . LEU A 1 72 ? -1.275 -5.430 -2.261 1.00 96.81 72 LEU A O 1
ATOM 529 N N . LEU A 1 73 ? -1.336 -5.926 -4.453 1.00 96.94 73 LEU A N 1
ATOM 530 C CA . LEU A 1 73 ? -2.724 -5.503 -4.644 1.00 96.94 73 LEU A CA 1
ATOM 531 C C . LEU A 1 73 ? -3.695 -6.357 -3.829 1.00 96.94 73 LEU A C 1
ATOM 533 O O . LEU A 1 73 ? -4.584 -5.800 -3.183 1.00 96.94 73 LEU A O 1
ATOM 537 N N . THR A 1 74 ? -3.512 -7.679 -3.816 1.00 97.06 74 THR A N 1
ATOM 538 C CA . THR A 1 74 ? -4.308 -8.581 -2.973 1.00 97.06 74 THR A CA 1
ATOM 539 C C . THR A 1 74 ? -4.141 -8.221 -1.500 1.00 97.06 74 THR A C 1
ATOM 541 O O . THR A 1 74 ? -5.115 -7.856 -0.849 1.00 97.06 74 THR A O 1
ATOM 544 N N . ARG A 1 75 ? -2.899 -8.172 -0.998 1.00 96.81 75 ARG A N 1
ATOM 545 C CA . ARG A 1 75 ? -2.622 -7.892 0.420 1.00 96.81 75 ARG A CA 1
ATOM 546 C C . ARG A 1 75 ? -3.124 -6.518 0.872 1.00 96.81 75 ARG A C 1
ATOM 548 O O . ARG A 1 75 ? -3.652 -6.391 1.973 1.00 96.81 75 ARG A O 1
ATOM 555 N N . ALA A 1 76 ? -2.973 -5.486 0.041 1.00 96.44 76 ALA A N 1
ATOM 556 C CA . ALA A 1 76 ? -3.485 -4.152 0.345 1.00 96.44 76 ALA A CA 1
ATOM 557 C C . ALA A 1 76 ? -5.019 -4.128 0.431 1.00 96.44 76 ALA A C 1
ATOM 559 O O . ALA A 1 76 ? -5.564 -3.397 1.256 1.00 96.44 76 ALA A O 1
ATOM 560 N N . SER A 1 77 ? -5.706 -4.928 -0.390 1.00 95.19 77 SER A N 1
ATOM 561 C CA . SER A 1 77 ? -7.171 -5.036 -0.375 1.00 95.19 77 SER A CA 1
ATOM 562 C C . SER A 1 77 ? -7.657 -5.763 0.873 1.00 95.19 77 SER A C 1
ATOM 564 O O . SER A 1 77 ? -8.480 -5.218 1.601 1.00 95.19 77 SER A O 1
ATOM 566 N N . ASP A 1 78 ? -7.055 -6.914 1.182 1.00 95.94 78 ASP A N 1
ATOM 567 C CA . ASP A 1 78 ? -7.385 -7.701 2.375 1.00 95.94 78 ASP A CA 1
ATOM 568 C C . ASP A 1 78 ? -7.218 -6.868 3.656 1.00 95.94 78 ASP A C 1
ATOM 570 O O . ASP A 1 78 ? -8.065 -6.883 4.551 1.00 95.94 78 ASP A O 1
ATOM 574 N N . LEU A 1 79 ? -6.139 -6.080 3.736 1.00 96.50 79 LEU A N 1
ATOM 575 C CA . LEU A 1 79 ? -5.903 -5.178 4.862 1.00 96.50 79 LEU A CA 1
ATOM 576 C C . LEU A 1 79 ? -6.890 -4.009 4.896 1.00 96.50 79 LEU A C 1
ATOM 578 O O . LEU A 1 79 ? -7.326 -3.628 5.981 1.00 96.50 79 LEU A O 1
ATOM 582 N N . ALA A 1 80 ? -7.247 -3.436 3.744 1.00 94.00 80 ALA A N 1
ATOM 583 C CA . ALA A 1 80 ? -8.194 -2.325 3.685 1.00 94.00 80 ALA A CA 1
ATOM 584 C C . ALA A 1 80 ? -9.589 -2.750 4.149 1.00 94.00 80 ALA A C 1
ATOM 586 O O . ALA A 1 80 ? -10.257 -1.973 4.834 1.00 94.00 80 ALA A O 1
ATOM 587 N N . ASP A 1 81 ? -10.002 -3.972 3.819 1.00 93.25 81 ASP A N 1
ATOM 588 C CA . ASP A 1 81 ? -11.279 -4.536 4.243 1.00 93.25 81 ASP A CA 1
ATOM 589 C C . ASP A 1 81 ? -11.247 -4.978 5.709 1.00 93.25 81 ASP A C 1
ATOM 591 O O . ASP A 1 81 ? -12.163 -4.648 6.457 1.00 93.25 81 ASP A O 1
ATOM 595 N N . GLY A 1 82 ? -10.155 -5.592 6.174 1.00 94.19 82 GLY A N 1
ATOM 596 C CA . GLY A 1 82 ? -10.050 -6.074 7.554 1.00 94.19 82 GLY A CA 1
ATOM 597 C C . GLY A 1 82 ? -9.745 -5.009 8.618 1.00 94.19 82 GLY A C 1
ATOM 598 O O . GLY A 1 82 ? -10.014 -5.235 9.798 1.00 94.19 82 GLY A O 1
ATOM 599 N N . VAL A 1 83 ? -9.176 -3.849 8.265 1.00 93.75 83 VAL A N 1
ATOM 600 C CA . VAL A 1 83 ? -8.703 -2.855 9.260 1.00 93.75 83 VAL A CA 1
ATOM 601 C C . VAL A 1 83 ? -9.812 -2.315 10.169 1.00 93.75 83 VAL A C 1
ATOM 603 O O . VAL A 1 83 ? -9.538 -1.928 11.307 1.00 93.75 83 VAL A O 1
ATOM 606 N N . LEU A 1 84 ? -11.054 -2.279 9.680 1.00 91.62 84 LEU A N 1
ATOM 607 C CA . LEU A 1 84 ? -12.195 -1.766 10.438 1.00 91.62 84 LEU A CA 1
ATOM 608 C C . LEU A 1 84 ? -12.644 -2.742 11.537 1.00 91.62 84 LEU A C 1
ATOM 610 O O . LEU A 1 84 ? -13.008 -2.293 12.626 1.00 91.62 84 LEU A O 1
ATOM 614 N N . ASP A 1 85 ? -12.524 -4.045 11.276 1.00 91.19 85 ASP A N 1
ATOM 615 C CA . ASP A 1 85 ? -13.128 -5.106 12.091 1.00 91.19 85 ASP A CA 1
ATOM 616 C C . ASP A 1 85 ? -12.126 -5.818 13.012 1.00 91.19 85 ASP A C 1
ATOM 618 O O . ASP A 1 85 ? -12.511 -6.486 13.973 1.00 91.19 85 ASP A O 1
ATOM 622 N N . ARG A 1 86 ? -10.819 -5.675 12.762 1.00 91.88 86 ARG A N 1
ATOM 623 C CA . ARG A 1 86 ? -9.785 -6.343 13.566 1.00 91.88 86 ARG A CA 1
ATOM 624 C C . ARG A 1 86 ? -9.682 -5.765 14.976 1.00 91.88 86 ARG A C 1
ATOM 626 O O . ARG A 1 86 ? -9.451 -4.567 15.157 1.00 91.88 86 ARG A O 1
ATOM 633 N N . ALA A 1 87 ? -9.804 -6.645 15.972 1.00 86.00 87 ALA A N 1
ATOM 634 C CA . ALA A 1 87 ? -9.786 -6.291 17.390 1.00 86.00 87 ALA A CA 1
ATOM 635 C C . ALA A 1 87 ? -8.415 -5.779 17.859 1.00 86.00 87 ALA A C 1
ATOM 637 O O . ALA A 1 87 ? -8.353 -4.746 18.526 1.00 86.00 87 ALA A O 1
ATOM 638 N N . ASP A 1 88 ? -7.333 -6.463 17.477 1.00 91.44 88 ASP A N 1
ATOM 639 C CA . ASP A 1 88 ? -5.974 -6.101 17.879 1.00 91.44 88 ASP A CA 1
ATOM 640 C C . ASP A 1 88 ? -5.350 -5.085 16.908 1.00 91.44 88 ASP A C 1
ATOM 642 O O . ASP A 1 88 ? -5.170 -5.331 15.712 1.00 91.44 88 ASP A O 1
ATOM 646 N N . ILE A 1 89 ? -5.024 -3.912 17.450 1.00 91.25 89 ILE A N 1
ATOM 647 C CA . ILE A 1 89 ? -4.397 -2.808 16.723 1.00 91.25 89 ILE A CA 1
ATOM 648 C C . ILE A 1 89 ? -2.945 -3.135 16.373 1.00 91.25 89 ILE A C 1
ATOM 650 O O . ILE A 1 89 ? -2.484 -2.758 15.296 1.00 91.25 89 ILE A O 1
ATOM 654 N N . GLU A 1 90 ? -2.199 -3.789 17.260 1.00 92.75 90 GLU A N 1
ATOM 655 C CA . 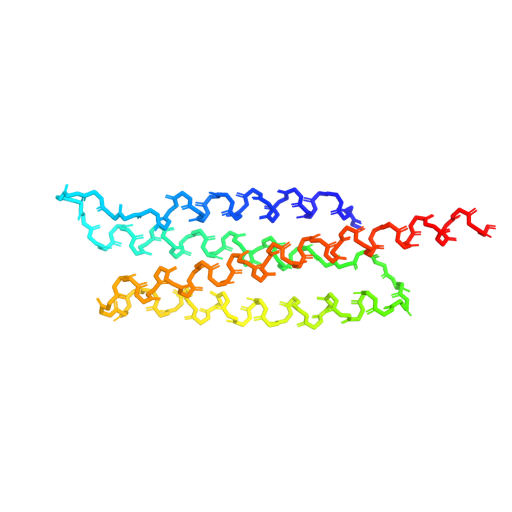GLU A 1 90 ? -0.785 -4.066 17.018 1.00 92.75 90 GLU A CA 1
ATOM 656 C C . GLU A 1 90 ? -0.601 -5.148 15.959 1.00 92.75 90 GLU A C 1
ATOM 658 O O . GLU A 1 90 ? 0.307 -5.041 15.130 1.00 92.75 90 GLU A O 1
ATOM 663 N N . ASP A 1 91 ? -1.511 -6.117 15.900 1.00 93.88 91 ASP A N 1
ATOM 664 C CA . ASP A 1 91 ? -1.545 -7.094 14.813 1.00 93.88 91 ASP A CA 1
ATOM 665 C C . ASP A 1 91 ? -1.776 -6.410 13.458 1.00 93.88 91 ASP A C 1
ATOM 667 O O . ASP A 1 91 ? -1.035 -6.635 12.498 1.00 93.88 91 ASP A O 1
ATOM 671 N N . VAL A 1 92 ? -2.755 -5.498 13.390 1.00 94.00 92 VAL A N 1
ATOM 672 C CA . VAL A 1 92 ? -3.003 -4.670 12.200 1.00 94.00 92 VAL A CA 1
ATOM 673 C C . VAL A 1 92 ? -1.751 -3.882 11.820 1.00 94.00 92 VAL A C 1
ATOM 675 O O . VAL A 1 92 ? -1.335 -3.892 10.662 1.00 94.00 92 VAL A O 1
ATOM 678 N N . ARG A 1 93 ? -1.114 -3.209 12.783 1.00 95.44 93 ARG A N 1
ATOM 679 C CA . ARG A 1 93 ? 0.106 -2.425 12.541 1.00 95.44 93 ARG A CA 1
ATOM 680 C C . ARG A 1 93 ? 1.255 -3.300 12.058 1.00 95.44 93 ARG A C 1
ATOM 682 O O . ARG A 1 93 ? 1.996 -2.885 11.171 1.00 95.44 93 ARG A O 1
ATOM 689 N N . THR A 1 94 ? 1.405 -4.500 12.602 1.00 96.56 94 THR A N 1
ATOM 690 C CA . THR A 1 94 ? 2.426 -5.463 12.177 1.00 96.56 94 THR A CA 1
ATOM 691 C C . THR A 1 94 ? 2.230 -5.865 10.722 1.00 96.56 94 THR A C 1
ATOM 693 O O . THR A 1 94 ? 3.183 -5.812 9.941 1.00 96.56 94 THR A O 1
ATOM 696 N N . ASP A 1 95 ? 1.001 -6.176 10.321 1.00 97.19 95 ASP A N 1
ATOM 697 C CA . ASP A 1 95 ? 0.719 -6.541 8.934 1.00 97.19 95 ASP A CA 1
ATOM 698 C C . ASP A 1 95 ? 0.871 -5.355 7.970 1.00 97.19 95 ASP A C 1
ATOM 700 O O . ASP A 1 95 ? 1.382 -5.522 6.862 1.00 97.19 95 ASP A O 1
ATOM 704 N N . LEU A 1 96 ? 0.536 -4.136 8.404 1.00 97.62 96 LEU A N 1
ATOM 705 C CA . LEU A 1 96 ? 0.777 -2.921 7.619 1.00 97.62 96 LEU A CA 1
ATOM 706 C C . LEU A 1 96 ? 2.271 -2.644 7.426 1.00 97.62 96 LEU A C 1
ATOM 708 O O . LEU A 1 96 ? 2.691 -2.311 6.319 1.00 97.62 96 LEU A O 1
ATOM 712 N N . ARG A 1 97 ? 3.098 -2.835 8.463 1.00 97.81 97 ARG A N 1
ATOM 713 C CA . ARG A 1 97 ? 4.563 -2.719 8.341 1.00 97.81 97 ARG A CA 1
ATOM 714 C C . ARG A 1 97 ? 5.130 -3.760 7.374 1.00 97.81 97 ARG A C 1
ATOM 716 O O . ARG A 1 97 ? 6.022 -3.434 6.593 1.00 97.81 97 ARG A O 1
ATOM 723 N N . ARG A 1 98 ? 4.600 -4.990 7.384 1.00 97.75 98 ARG A N 1
ATOM 724 C CA . ARG A 1 98 ? 4.973 -6.035 6.412 1.00 97.75 98 ARG A CA 1
ATOM 725 C C . ARG A 1 98 ? 4.612 -5.623 4.985 1.00 97.75 98 ARG A C 1
ATOM 727 O O . ARG A 1 98 ? 5.489 -5.642 4.128 1.00 97.75 98 ARG A O 1
ATOM 734 N N . LEU A 1 99 ? 3.383 -5.148 4.756 1.00 97.81 99 LEU A N 1
ATOM 735 C CA . LEU A 1 99 ? 2.968 -4.607 3.455 1.00 97.81 99 LEU A CA 1
ATOM 736 C C . LEU A 1 99 ? 3.909 -3.486 2.983 1.00 97.81 99 LEU A C 1
ATOM 738 O O . LEU A 1 99 ? 4.314 -3.472 1.824 1.00 97.81 99 LEU A O 1
ATOM 742 N N . MET A 1 100 ? 4.281 -2.558 3.869 1.00 97.62 100 MET A N 1
ATOM 743 C CA . MET A 1 100 ? 5.203 -1.470 3.529 1.00 97.62 100 MET A CA 1
ATOM 744 C C . MET A 1 100 ? 6.601 -1.973 3.153 1.00 97.62 100 MET A C 1
ATOM 746 O O . MET A 1 100 ? 7.212 -1.443 2.223 1.00 97.62 100 MET A O 1
ATOM 750 N N . ALA A 1 101 ? 7.113 -2.992 3.847 1.00 97.81 101 ALA A N 1
ATOM 751 C CA . ALA A 1 101 ? 8.394 -3.609 3.518 1.00 97.81 101 ALA A CA 1
ATOM 752 C C . ALA A 1 101 ? 8.355 -4.291 2.139 1.00 97.81 101 ALA A C 1
ATOM 754 O O . ALA A 1 101 ? 9.289 -4.133 1.347 1.00 97.81 101 ALA A O 1
ATOM 755 N N . ASP A 1 102 ? 7.261 -4.986 1.820 1.00 97.50 102 ASP A N 1
ATOM 756 C CA . ASP A 1 102 ? 7.052 -5.607 0.509 1.00 97.50 102 ASP A CA 1
ATOM 757 C C . ASP A 1 102 ? 6.940 -4.556 -0.600 1.00 97.50 102 ASP A C 1
ATOM 759 O O . ASP A 1 102 ? 7.602 -4.658 -1.629 1.00 97.50 102 ASP A O 1
ATOM 763 N N . ALA A 1 103 ? 6.180 -3.484 -0.372 1.00 96.06 103 ALA A N 1
ATOM 764 C CA . ALA A 1 103 ? 6.052 -2.393 -1.333 1.00 96.06 103 ALA A CA 1
ATOM 765 C C . ALA A 1 103 ? 7.377 -1.639 -1.540 1.00 96.06 103 ALA A C 1
ATOM 767 O O . ALA A 1 103 ? 7.692 -1.227 -2.653 1.00 96.06 103 ALA A O 1
ATOM 768 N N . SER A 1 104 ? 8.199 -1.508 -0.495 1.00 95.69 104 SER A N 1
ATOM 769 C CA . SER A 1 104 ? 9.546 -0.929 -0.606 1.00 95.69 104 SER A CA 1
ATOM 770 C C . SER A 1 104 ? 10.489 -1.820 -1.420 1.00 95.69 104 SER A C 1
ATOM 772 O O . SER A 1 104 ? 11.356 -1.324 -2.139 1.00 95.69 104 SER A O 1
ATOM 774 N N . ARG A 1 105 ? 10.331 -3.148 -1.334 1.00 95.25 105 ARG A N 1
ATOM 775 C CA . ARG A 1 105 ? 11.036 -4.095 -2.210 1.00 95.25 105 ARG A CA 1
ATOM 776 C C . ARG A 1 105 ? 10.589 -3.931 -3.659 1.00 95.25 105 ARG A C 1
ATOM 778 O O . ARG A 1 105 ? 11.450 -3.798 -4.519 1.00 95.25 105 ARG A O 1
ATOM 785 N N . TYR A 1 106 ? 9.285 -3.826 -3.887 1.00 94.38 106 TYR A N 1
ATOM 786 C CA . TYR A 1 106 ? 8.730 -3.587 -5.214 1.00 94.38 106 TYR A CA 1
ATOM 787 C C . TYR A 1 106 ? 9.232 -2.274 -5.835 1.00 94.38 106 TYR A C 1
ATOM 789 O O . TYR A 1 106 ? 9.575 -2.246 -7.011 1.00 94.38 106 TYR A O 1
ATOM 797 N N . VAL A 1 107 ? 9.383 -1.198 -5.049 1.00 93.81 107 VAL A N 1
ATOM 798 C CA . VAL A 1 107 ? 10.005 0.053 -5.528 1.00 93.81 107 VAL A CA 1
ATOM 799 C C . VAL A 1 107 ? 11.430 -0.175 -6.041 1.00 93.81 107 VAL A C 1
ATOM 801 O O . VAL A 1 107 ? 11.770 0.332 -7.108 1.00 93.81 107 VAL A O 1
ATOM 804 N N . ARG A 1 108 ? 12.259 -0.943 -5.319 1.00 92.69 108 ARG A N 1
ATOM 805 C CA . ARG A 1 108 ? 13.616 -1.287 -5.785 1.00 92.69 108 ARG A CA 1
ATOM 806 C C . ARG A 1 108 ? 13.572 -2.095 -7.076 1.00 92.69 108 ARG A C 1
ATOM 808 O O . ARG A 1 108 ? 14.277 -1.771 -8.019 1.00 92.69 108 ARG A O 1
ATOM 815 N N . LEU A 1 109 ? 12.664 -3.060 -7.157 1.00 91.62 109 LEU A N 1
ATOM 816 C CA . LEU A 1 109 ? 12.483 -3.861 -8.361 1.00 91.62 109 LEU A CA 1
ATOM 817 C C . LEU A 1 109 ? 12.058 -3.013 -9.576 1.00 91.62 109 LEU A C 1
ATOM 819 O O . LEU A 1 109 ? 12.542 -3.233 -10.681 1.00 91.62 109 LEU A O 1
ATOM 823 N N . LEU A 1 110 ? 11.213 -1.993 -9.389 1.00 90.19 110 LEU A N 1
ATOM 824 C CA . LEU A 1 110 ? 10.879 -1.037 -10.453 1.00 90.19 110 LEU A CA 1
ATOM 825 C C . LEU A 1 110 ? 12.091 -0.205 -10.901 1.00 90.19 110 LEU A C 1
ATOM 827 O O . LEU A 1 110 ? 12.215 0.115 -12.085 1.00 90.19 110 LEU A O 1
ATOM 831 N N . GLN A 1 111 ? 12.990 0.148 -9.977 1.00 90.19 111 GLN A N 1
ATOM 832 C CA . GLN A 1 111 ? 14.244 0.830 -10.310 1.00 90.19 111 GLN A CA 1
ATOM 833 C C . GLN A 1 111 ? 15.159 -0.069 -11.149 1.00 90.19 111 GLN A C 1
ATOM 835 O O . GLN A 1 111 ? 15.735 0.421 -12.124 1.00 90.19 111 GLN A O 1
ATOM 840 N N . ASP A 1 112 ? 15.234 -1.359 -10.812 1.00 89.69 112 ASP A N 1
ATOM 841 C CA . ASP A 1 112 ? 16.006 -2.361 -11.553 1.00 89.69 112 ASP A CA 1
ATOM 842 C C . ASP A 1 112 ? 15.459 -2.530 -12.979 1.00 89.69 112 ASP A C 1
ATOM 844 O O . ASP A 1 112 ? 16.208 -2.398 -13.946 1.00 89.69 112 ASP A O 1
ATOM 848 N N . VAL A 1 113 ? 14.136 -2.677 -13.134 1.00 87.81 113 VAL A N 1
ATOM 849 C CA . VAL A 1 113 ? 13.473 -2.724 -14.453 1.00 87.81 113 VAL A CA 1
ATOM 850 C C . VAL A 1 113 ? 13.775 -1.468 -15.274 1.00 87.81 113 VAL A C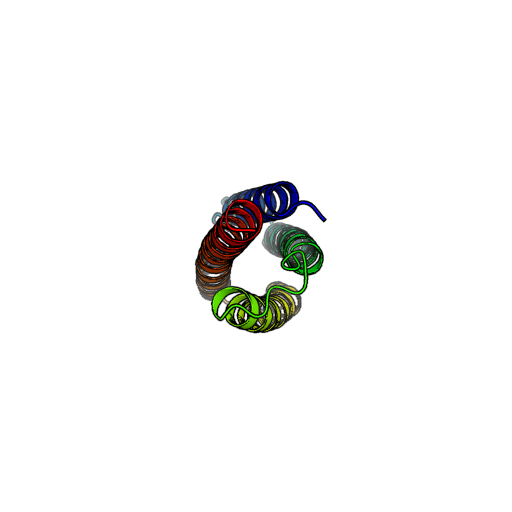 1
ATOM 852 O O . VAL A 1 113 ? 14.128 -1.548 -16.450 1.00 87.81 113 VAL A O 1
ATOM 855 N N . ALA A 1 114 ? 13.677 -0.285 -14.665 1.00 86.62 114 ALA A N 1
ATOM 856 C CA . ALA A 1 114 ? 13.977 0.964 -15.357 1.00 86.62 114 ALA A CA 1
ATOM 857 C C . ALA A 1 114 ? 15.459 1.067 -15.769 1.00 86.62 114 ALA A C 1
ATOM 859 O O . ALA A 1 114 ? 15.769 1.675 -16.795 1.00 86.62 114 ALA A O 1
ATOM 860 N N . ALA A 1 115 ? 16.378 0.505 -14.979 1.00 87.56 115 ALA A N 1
ATOM 861 C CA . ALA A 1 115 ? 17.800 0.457 -15.302 1.00 87.56 115 ALA A CA 1
ATOM 862 C C . ALA A 1 115 ? 18.092 -0.503 -16.464 1.00 87.56 115 ALA A C 1
ATOM 864 O O . ALA A 1 115 ? 18.786 -0.107 -17.401 1.00 87.56 115 ALA A O 1
ATOM 865 N N . GLU A 1 116 ? 17.514 -1.706 -16.443 1.00 87.25 116 GLU A N 1
ATOM 866 C CA . GLU A 1 116 ? 17.620 -2.691 -17.527 1.00 87.25 116 GLU A CA 1
ATOM 867 C C . GLU A 1 116 ? 17.095 -2.130 -18.852 1.00 87.25 116 GLU A C 1
ATOM 869 O O . GLU A 1 116 ? 17.790 -2.186 -19.867 1.00 87.25 116 GLU A O 1
ATOM 874 N N . SER A 1 117 ? 15.916 -1.502 -18.839 1.00 84.25 117 SER A N 1
ATOM 875 C CA . SER A 1 117 ? 15.331 -0.887 -20.035 1.00 84.25 117 SER A CA 1
ATOM 876 C C . SER A 1 117 ? 16.209 0.226 -20.615 1.00 84.25 117 SER A C 1
ATOM 878 O O . SER A 1 117 ? 16.348 0.327 -21.832 1.00 84.25 117 SER A O 1
ATOM 880 N N . ARG A 1 118 ? 16.853 1.050 -19.773 1.00 86.38 118 ARG A N 1
ATOM 881 C CA . ARG A 1 118 ? 17.812 2.067 -20.248 1.00 86.38 118 ARG A CA 1
ATOM 882 C C . ARG A 1 118 ? 19.058 1.441 -20.867 1.00 86.38 118 ARG A C 1
ATOM 884 O O . ARG A 1 118 ? 19.527 1.937 -21.888 1.00 86.38 118 ARG A O 1
ATOM 891 N N . ALA A 1 119 ? 19.588 0.381 -20.258 1.00 86.81 119 ALA A N 1
ATOM 892 C CA . ALA A 1 119 ? 20.752 -0.326 -20.782 1.00 86.81 119 ALA A CA 1
ATOM 893 C C . ALA A 1 119 ? 20.454 -0.967 -22.148 1.00 86.81 119 ALA A C 1
ATOM 895 O O . ALA A 1 119 ? 21.275 -0.861 -23.054 1.00 86.81 119 ALA A O 1
ATOM 896 N N . ALA A 1 120 ? 19.263 -1.551 -22.321 1.00 84.25 120 ALA A N 1
ATOM 897 C CA . ALA A 1 120 ? 18.824 -2.119 -23.594 1.00 84.25 120 ALA A CA 1
ATOM 898 C C . ALA A 1 120 ? 18.725 -1.058 -24.704 1.00 84.25 120 ALA A C 1
ATOM 900 O O . ALA A 1 120 ? 19.227 -1.280 -25.802 1.00 84.25 120 ALA A O 1
ATOM 901 N N . THR A 1 121 ? 18.153 0.117 -24.412 1.00 84.56 121 THR A N 1
ATOM 902 C CA . THR A 1 121 ? 18.062 1.224 -25.383 1.00 84.56 121 THR A CA 1
ATOM 903 C C . THR A 1 121 ? 19.428 1.807 -25.755 1.00 84.56 121 THR A C 1
ATOM 905 O O . THR A 1 121 ? 19.590 2.287 -26.866 1.00 84.56 121 THR A O 1
ATOM 908 N N . ALA A 1 122 ? 20.414 1.790 -24.852 1.00 83.12 122 ALA A N 1
ATOM 909 C CA . ALA A 1 122 ? 21.758 2.306 -25.134 1.00 83.12 122 ALA A CA 1
ATOM 910 C C . ALA A 1 122 ? 22.632 1.346 -25.967 1.00 83.12 122 ALA A C 1
ATOM 912 O O . ALA A 1 122 ? 23.675 1.761 -26.469 1.00 83.12 122 ALA A O 1
ATOM 913 N N . ALA A 1 123 ? 22.245 0.071 -26.067 1.00 78.81 123 ALA A N 1
ATOM 914 C CA . ALA A 1 123 ? 22.999 -0.972 -26.763 1.00 78.81 123 ALA A CA 1
ATOM 915 C C . ALA A 1 123 ? 22.525 -1.236 -28.206 1.00 78.81 123 ALA A C 1
ATOM 917 O O . ALA A 1 123 ? 23.190 -1.989 -28.920 1.00 78.81 123 ALA A O 1
ATOM 918 N N . GLY A 1 124 ? 21.387 -0.663 -28.612 1.00 71.19 124 GLY A N 1
ATOM 919 C CA . GLY A 1 124 ? 20.831 -0.741 -29.969 1.00 71.19 124 GLY A CA 1
ATOM 920 C C . GLY A 1 124 ? 21.004 0.563 -30.728 1.00 71.19 124 GLY A C 1
ATOM 921 O O . GLY A 1 124 ? 21.186 0.481 -31.961 1.00 71.19 124 GLY A O 1
#

Radius of gyration: 16.37 Å; chains: 1; bounding box: 36×22×54 Å

Foldseek 3Di:
DDLVVLLVQLVVLLVQLVVLLPDDDPPDDLQVSLVSNLVSL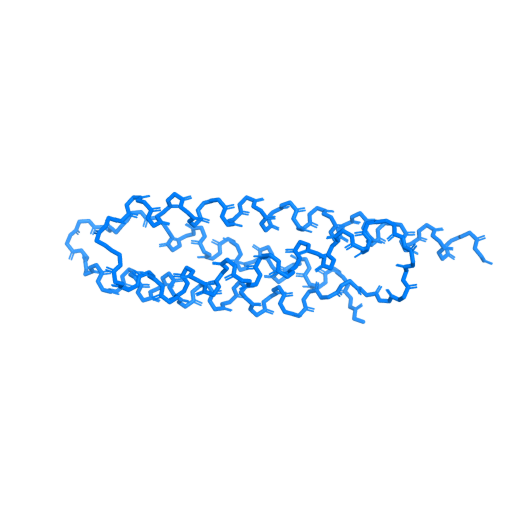VSNLVSLVVNQQPDDPPDPLNVVLVVLSVVLNVLSVVLSVCSNPDPDSVVSSVSSVVSSVSSVVSSVSSVVSVVVVVVVVVVD